Protein AF-A0A928GND7-F1 (afdb_monomer_lite)

Radius of gyration: 13.53 Å; chains: 1; bounding box: 44×19×33 Å

Sequence (95 aa):
MIVTSFFVEDDVAVKFVSWMRNYRQELSEYAPRLYKVHSQQQPGTQTFSLQVEVRDEAVADTWNTVVLPKISDELNARFGGKVLLFVSELKEVRL

Secondary structure (DSSP, 8-state):
-EEEEEEEEHHHHHHHHHHHHHHHHHTGGG--EEEEE-TTPPTTEEEEEEEE---SHHHHHHIIIIIHHHHHHHHHHHHGGGEEEEEEE------

pLDDT: mean 90.64, std 9.78, range [44.62, 97.81]

Foldseek 3Di:
DKKKKKKAFPVCVVVVVVVVVVVVVVVVVQVWDKDWDPPPDDPRITMIMIDGDDPDVVVVCCCVPPVVVVVVVVCCVPPNPRMDIDMDDDDDDDD

Structure (mmCIF, N/CA/C/O backbone):
data_AF-A0A928GND7-F1
#
_entry.id   AF-A0A928GND7-F1
#
loop_
_atom_site.group_PDB
_atom_site.id
_atom_site.type_symbol
_atom_site.label_atom_id
_atom_site.label_alt_id
_atom_site.label_comp_id
_atom_site.label_asym_id
_atom_site.label_entity_id
_atom_site.label_seq_id
_atom_site.pdbx_PDB_ins_code
_atom_site.Cartn_x
_atom_site.Cartn_y
_atom_site.Cartn_z
_atom_site.occupancy
_atom_site.B_iso_or_equiv
_atom_site.auth_seq_id
_atom_site.auth_comp_id
_atom_site.auth_asym_id
_atom_site.auth_atom_id
_atom_site.pdbx_PDB_model_num
ATOM 1 N N . MET A 1 1 ? 16.909 -2.025 -1.054 1.00 90.06 1 MET A N 1
ATOM 2 C CA . MET A 1 1 ? 15.550 -2.542 -0.751 1.00 90.06 1 MET A CA 1
ATOM 3 C C . MET A 1 1 ? 14.636 -1.358 -0.502 1.00 90.06 1 MET A C 1
ATOM 5 O O . MET A 1 1 ? 15.069 -0.423 0.160 1.00 90.06 1 MET A O 1
ATOM 9 N N . ILE A 1 2 ? 13.403 -1.391 -1.001 1.00 92.81 2 ILE A N 1
ATOM 10 C CA . ILE A 1 2 ? 12.373 -0.406 -0.652 1.00 92.81 2 ILE A CA 1
ATOM 11 C C . ILE A 1 2 ? 11.436 -1.030 0.377 1.00 92.81 2 ILE A C 1
ATOM 13 O O . ILE A 1 2 ? 11.032 -2.186 0.242 1.00 92.81 2 ILE A O 1
ATOM 17 N N . VAL A 1 3 ? 11.113 -0.265 1.417 1.00 94.31 3 VAL A N 1
ATOM 18 C CA . VAL A 1 3 ? 10.144 -0.636 2.446 1.00 94.31 3 VAL A CA 1
ATOM 19 C C . VAL A 1 3 ? 9.011 0.376 2.419 1.00 94.31 3 VAL A C 1
ATOM 21 O O . VAL A 1 3 ? 9.225 1.565 2.645 1.00 94.31 3 VAL A O 1
ATOM 24 N N . THR A 1 4 ? 7.799 -0.101 2.163 1.00 95.12 4 THR A N 1
ATOM 25 C CA . THR A 1 4 ? 6.576 0.692 2.275 1.00 95.12 4 THR A CA 1
ATOM 26 C C . THR A 1 4 ? 5.842 0.276 3.539 1.00 95.12 4 THR A C 1
ATOM 28 O O . THR A 1 4 ? 5.405 -0.866 3.655 1.00 95.12 4 THR A O 1
ATOM 31 N N . SER A 1 5 ? 5.731 1.186 4.497 1.00 95.25 5 SER A N 1
ATOM 32 C CA . SER A 1 5 ? 5.066 0.978 5.781 1.00 95.25 5 SER A CA 1
ATOM 33 C C . SER A 1 5 ? 3.643 1.516 5.742 1.00 95.25 5 SER A C 1
ATOM 35 O O . SER A 1 5 ? 3.396 2.590 5.197 1.00 95.25 5 SER A O 1
ATOM 37 N N . PHE A 1 6 ? 2.723 0.787 6.366 1.00 95.81 6 PHE A N 1
ATOM 38 C CA . PHE A 1 6 ? 1.315 1.144 6.473 1.00 95.81 6 PHE A CA 1
ATOM 39 C C . PHE A 1 6 ? 0.919 1.189 7.942 1.00 95.81 6 PHE A C 1
ATOM 41 O O . PHE A 1 6 ? 1.072 0.183 8.635 1.00 95.81 6 PHE A O 1
ATOM 48 N N . PHE A 1 7 ? 0.384 2.317 8.396 1.00 95.25 7 PHE A N 1
ATOM 49 C CA . PHE A 1 7 ? -0.305 2.423 9.682 1.00 95.25 7 PHE A CA 1
ATOM 50 C C . PHE A 1 7 ? -1.799 2.356 9.418 1.00 95.25 7 PHE A C 1
ATOM 52 O O . PHE A 1 7 ? -2.328 3.167 8.664 1.00 95.25 7 PHE A O 1
ATOM 59 N N . VAL A 1 8 ? -2.458 1.361 9.995 1.00 96.75 8 VAL A N 1
ATOM 60 C CA . VAL A 1 8 ? -3.823 0.977 9.641 1.00 96.75 8 VAL A CA 1
ATOM 61 C C . VAL A 1 8 ? -4.683 0.992 10.893 1.00 96.75 8 VAL A C 1
ATOM 63 O O . VAL A 1 8 ? -4.355 0.292 11.846 1.00 96.75 8 VAL A O 1
ATOM 66 N N . GLU A 1 9 ? -5.780 1.746 10.901 1.00 96.69 9 GLU A N 1
ATOM 67 C CA . GLU A 1 9 ? -6.744 1.701 12.010 1.00 96.69 9 GLU A CA 1
ATOM 68 C C . GLU A 1 9 ? -7.338 0.289 12.185 1.00 96.69 9 GLU A C 1
ATOM 70 O O . GLU A 1 9 ? -7.573 -0.445 11.216 1.00 96.69 9 GLU A O 1
ATOM 75 N N . ASP A 1 10 ? 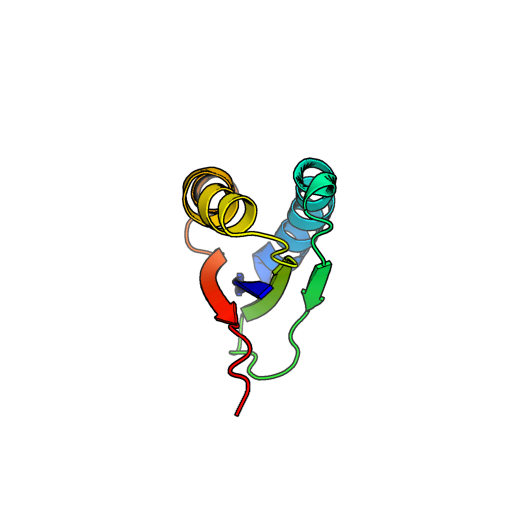-7.579 -0.113 13.435 1.00 95.50 10 ASP A N 1
ATOM 76 C CA . ASP A 1 10 ? 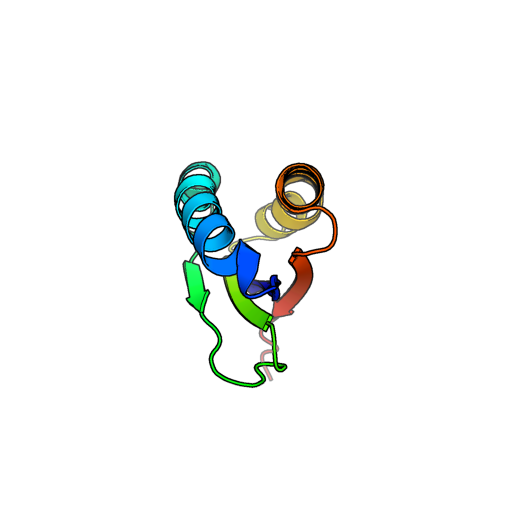-7.991 -1.483 13.771 1.00 95.50 10 ASP A CA 1
ATOM 77 C C . ASP A 1 10 ? -9.299 -1.923 13.094 1.00 95.50 10 ASP A C 1
ATOM 79 O O . ASP A 1 10 ? -9.443 -3.090 12.713 1.00 95.50 10 ASP A O 1
ATOM 83 N N . ASP A 1 11 ? -10.240 -1.000 12.893 1.00 97.25 11 ASP A N 1
ATOM 84 C CA . ASP A 1 11 ? -11.551 -1.284 12.305 1.00 97.25 11 ASP A CA 1
ATOM 85 C C . ASP A 1 11 ? -11.485 -1.616 10.800 1.00 97.25 11 ASP A C 1
ATOM 87 O O . ASP A 1 11 ? -12.362 -2.306 10.268 1.00 97.25 11 ASP A O 1
ATOM 91 N N . VAL A 1 12 ? -10.423 -1.183 10.111 1.00 97.81 12 VAL A N 1
ATOM 92 C CA . VAL A 1 12 ? -10.173 -1.471 8.691 1.00 97.81 12 VAL A CA 1
ATOM 93 C C . VAL A 1 12 ? -9.043 -2.475 8.462 1.00 97.81 12 VAL A C 1
ATOM 95 O O . VAL A 1 12 ? -8.901 -2.964 7.339 1.00 97.81 12 VAL A O 1
ATOM 98 N N . ALA A 1 13 ? -8.291 -2.866 9.496 1.00 96.12 13 ALA A N 1
ATOM 99 C CA . ALA A 1 13 ? -7.119 -3.738 9.379 1.00 96.12 13 ALA A CA 1
ATOM 100 C C . ALA A 1 13 ? -7.391 -5.064 8.651 1.00 96.12 13 ALA A C 1
ATOM 102 O O . ALA A 1 13 ? -6.618 -5.474 7.783 1.00 96.12 13 ALA A O 1
ATOM 103 N N . VAL A 1 14 ? -8.519 -5.723 8.935 1.00 96.75 14 VAL A N 1
ATOM 104 C CA . VAL A 1 14 ? -8.892 -6.981 8.261 1.00 96.75 14 VAL A CA 1
ATOM 105 C C . VAL A 1 14 ? -9.140 -6.759 6.763 1.00 96.75 14 VAL A C 1
ATOM 107 O O . VAL A 1 14 ? -8.659 -7.533 5.931 1.00 96.75 14 VAL A O 1
ATOM 110 N N . LYS A 1 15 ? -9.846 -5.678 6.406 1.00 97.75 15 LYS A N 1
ATOM 111 C CA . LYS A 1 15 ? -10.127 -5.317 5.007 1.00 97.75 15 LYS A CA 1
ATOM 112 C C . LYS A 1 15 ? -8.844 -4.940 4.268 1.00 97.75 15 LYS A C 1
ATOM 114 O O . LYS A 1 15 ? -8.640 -5.395 3.144 1.00 97.75 15 LYS A O 1
ATOM 119 N N . PHE A 1 16 ? -7.966 -4.177 4.918 1.00 97.75 16 PHE A N 1
ATOM 120 C CA . PHE A 1 16 ? -6.652 -3.818 4.395 1.00 97.75 16 PHE A CA 1
ATOM 121 C C . PHE A 1 16 ? -5.814 -5.061 4.078 1.00 97.75 16 PHE A C 1
ATOM 123 O O . PHE A 1 16 ? -5.335 -5.194 2.955 1.00 97.75 16 PHE A O 1
ATOM 130 N N . VAL A 1 17 ? -5.682 -6.009 5.016 1.00 96.94 17 VAL A N 1
ATOM 131 C CA . VAL A 1 17 ? -4.885 -7.230 4.797 1.00 96.94 17 VAL A CA 1
ATOM 132 C C . VAL A 1 17 ? -5.436 -8.049 3.631 1.00 96.94 17 VAL A C 1
ATOM 134 O O . VAL A 1 17 ? -4.658 -8.564 2.827 1.00 96.94 17 VAL A O 1
ATOM 137 N N . SER A 1 18 ? -6.762 -8.165 3.516 1.00 96.31 18 SER A N 1
ATOM 138 C CA . SER A 1 18 ? -7.391 -8.867 2.394 1.00 96.31 18 SER A CA 1
ATOM 139 C C . SER A 1 18 ? -7.084 -8.191 1.058 1.00 96.31 18 SER A C 1
ATOM 141 O O . SER A 1 18 ? -6.702 -8.869 0.107 1.00 96.31 18 SER A O 1
ATOM 143 N N . TRP A 1 19 ? -7.228 -6.867 0.983 1.00 96.56 19 TRP A N 1
ATOM 144 C CA . TRP A 1 19 ? -6.931 -6.112 -0.231 1.00 96.56 19 TRP A CA 1
ATOM 145 C C . TRP A 1 19 ? -5.447 -6.199 -0.594 1.00 96.56 19 TRP A C 1
ATOM 147 O O . TRP A 1 19 ? -5.124 -6.601 -1.707 1.00 96.56 19 TRP A O 1
ATOM 157 N N . MET A 1 20 ? -4.543 -5.934 0.351 1.00 96.44 20 MET A N 1
ATOM 158 C CA . MET A 1 20 ? -3.101 -5.925 0.104 1.00 96.44 20 MET A CA 1
ATOM 159 C C . MET A 1 20 ? -2.574 -7.295 -0.336 1.00 96.44 20 MET A C 1
ATOM 161 O O . MET A 1 20 ? -1.666 -7.375 -1.157 1.00 96.44 20 MET A O 1
ATOM 165 N N . ARG A 1 21 ? -3.146 -8.397 0.169 1.00 94.31 21 ARG A N 1
ATOM 166 C CA . ARG A 1 21 ? -2.794 -9.752 -0.290 1.00 94.31 21 ARG A CA 1
ATOM 167 C C . ARG A 1 21 ? -3.128 -9.978 -1.762 1.00 94.31 21 ARG A C 1
ATOM 169 O O . ARG A 1 21 ? -2.332 -10.625 -2.438 1.00 94.31 21 ARG A O 1
ATOM 176 N N . ASN A 1 22 ? -4.261 -9.458 -2.228 1.00 93.31 22 ASN A N 1
ATOM 177 C CA . ASN A 1 22 ? -4.659 -9.536 -3.632 1.00 93.31 22 ASN A CA 1
ATOM 178 C C . ASN A 1 22 ? -3.821 -8.573 -4.477 1.00 93.31 22 ASN A C 1
ATOM 180 O O . ASN A 1 22 ? -3.244 -8.985 -5.475 1.00 93.31 22 ASN A O 1
ATOM 184 N N . TYR A 1 23 ? -3.655 -7.335 -4.012 1.00 92.56 23 TYR A N 1
ATOM 185 C CA . TYR A 1 23 ? -2.876 -6.309 -4.701 1.00 92.56 23 TYR A CA 1
ATOM 186 C C . TYR A 1 23 ? -1.416 -6.720 -4.918 1.00 92.56 23 TYR A C 1
ATOM 188 O O . TYR A 1 23 ? -0.855 -6.558 -5.995 1.00 92.56 23 TYR A O 1
ATOM 196 N N . ARG A 1 24 ? -0.806 -7.366 -3.917 1.00 91.69 24 ARG A N 1
ATOM 197 C CA . ARG A 1 24 ? 0.525 -7.982 -4.019 1.00 91.69 24 ARG A CA 1
ATOM 198 C C . ARG A 1 24 ? 0.664 -8.919 -5.227 1.00 91.69 24 ARG A C 1
ATOM 200 O O . ARG A 1 24 ? 1.772 -9.063 -5.733 1.00 91.69 24 ARG A O 1
ATOM 207 N N . GLN A 1 25 ? -0.402 -9.608 -5.638 1.00 91.00 25 GLN A N 1
ATOM 208 C CA . GLN A 1 25 ? -0.351 -10.526 -6.780 1.00 91.00 25 GLN A CA 1
ATOM 209 C C . GLN A 1 25 ? -0.220 -9.762 -8.102 1.00 91.00 25 GLN A C 1
ATOM 211 O O . GLN A 1 25 ? 0.511 -10.211 -8.983 1.00 91.00 25 GLN A O 1
ATOM 216 N N . GLU A 1 26 ? -0.847 -8.585 -8.208 1.00 92.12 26 GLU A N 1
ATOM 217 C CA . GLU A 1 26 ? -0.678 -7.671 -9.349 1.00 92.12 26 GLU A CA 1
ATOM 218 C C . GLU A 1 26 ? 0.767 -7.168 -9.456 1.00 92.12 26 GLU A C 1
ATOM 220 O O . GLU A 1 26 ? 1.264 -6.932 -10.547 1.00 92.12 26 GLU A O 1
ATOM 225 N N . LEU A 1 27 ? 1.465 -7.078 -8.322 1.00 92.62 27 LEU A N 1
ATOM 226 C CA . LEU A 1 27 ? 2.857 -6.636 -8.217 1.00 92.62 27 LEU A CA 1
ATOM 227 C C . LEU A 1 27 ? 3.870 -7.794 -8.250 1.00 92.62 27 LEU A C 1
ATOM 229 O O . LEU A 1 27 ? 5.008 -7.635 -7.807 1.00 92.62 27 LEU A O 1
ATOM 233 N N . SER A 1 28 ? 3.469 -8.982 -8.707 1.00 91.19 28 SER A N 1
ATOM 234 C CA . SER A 1 28 ? 4.275 -10.209 -8.602 1.00 91.19 28 SER A CA 1
ATOM 235 C C . SER A 1 28 ? 5.655 -10.124 -9.265 1.00 91.19 28 SER A C 1
ATOM 237 O O . SER A 1 28 ? 6.588 -10.762 -8.774 1.00 91.19 28 SER A O 1
ATOM 239 N N . GLU A 1 29 ? 5.818 -9.299 -10.301 1.00 90.06 29 GLU A N 1
ATOM 240 C CA . GLU A 1 29 ? 7.102 -9.042 -10.971 1.00 90.06 29 GLU A CA 1
ATOM 241 C C . GLU A 1 29 ? 8.170 -8.439 -10.040 1.00 90.06 29 GLU A C 1
ATOM 243 O O . GLU A 1 29 ? 9.362 -8.697 -10.206 1.00 90.06 29 GLU A O 1
ATOM 248 N N . TYR A 1 30 ? 7.741 -7.726 -8.993 1.00 90.00 30 TYR A N 1
ATOM 249 C CA . TYR A 1 30 ? 8.606 -7.134 -7.968 1.00 90.00 30 TYR A CA 1
ATOM 250 C C . TYR A 1 30 ? 8.842 -8.062 -6.765 1.00 90.00 30 TYR A C 1
ATOM 252 O O . TYR A 1 30 ? 9.524 -7.686 -5.812 1.00 90.00 30 TYR A O 1
ATOM 260 N N . ALA A 1 31 ? 8.251 -9.265 -6.776 1.00 90.06 31 ALA A N 1
ATOM 261 C CA . ALA A 1 31 ? 8.294 -10.246 -5.689 1.00 90.06 31 ALA A CA 1
ATOM 262 C C . ALA A 1 31 ? 8.063 -9.651 -4.273 1.00 90.06 31 ALA A C 1
ATOM 264 O O . ALA A 1 31 ? 8.829 -9.950 -3.346 1.00 90.06 31 ALA A O 1
ATOM 265 N N . PRO A 1 32 ? 7.018 -8.822 -4.064 1.00 93.44 32 PRO A N 1
ATOM 266 C CA . PRO A 1 32 ? 6.866 -8.065 -2.834 1.00 93.44 32 PRO A CA 1
ATOM 267 C C . PRO A 1 32 ? 6.494 -8.967 -1.654 1.00 93.44 32 PRO A C 1
ATOM 269 O O . PRO A 1 32 ? 5.687 -9.901 -1.763 1.00 93.44 32 PRO A O 1
ATOM 272 N N . ARG A 1 33 ? 7.051 -8.656 -0.483 1.00 94.75 33 ARG A N 1
ATOM 273 C CA . ARG A 1 33 ? 6.833 -9.411 0.756 1.00 94.75 33 ARG A CA 1
ATOM 274 C C . ARG A 1 33 ? 6.067 -8.567 1.764 1.00 94.75 33 ARG A C 1
ATOM 276 O O . ARG A 1 33 ? 6.534 -7.509 2.169 1.00 94.75 33 ARG A O 1
ATOM 283 N N . LEU A 1 34 ? 4.888 -9.046 2.161 1.00 95.38 34 LEU A N 1
ATOM 284 C CA . LEU A 1 34 ? 4.034 -8.391 3.152 1.00 95.38 34 LEU A CA 1
ATOM 285 C C . LEU A 1 34 ? 4.310 -8.959 4.548 1.00 95.38 34 LEU A C 1
ATOM 287 O O . LEU A 1 34 ? 4.159 -10.162 4.766 1.00 95.38 34 LEU A O 1
ATOM 291 N N . TYR A 1 35 ? 4.623 -8.083 5.496 1.00 94.44 35 TYR A N 1
ATOM 292 C CA . TYR A 1 35 ? 4.866 -8.413 6.896 1.00 94.44 35 TYR A CA 1
ATOM 293 C C . TYR A 1 35 ? 3.941 -7.613 7.811 1.00 94.44 35 TYR A C 1
ATOM 295 O O . TYR A 1 35 ? 3.665 -6.441 7.559 1.00 94.44 35 TYR A O 1
ATOM 303 N N . LYS A 1 36 ? 3.501 -8.229 8.912 1.00 93.69 36 LYS A N 1
ATOM 304 C CA . LYS A 1 36 ? 2.923 -7.504 10.048 1.00 93.69 36 LYS A CA 1
ATOM 305 C C . LYS A 1 36 ? 4.054 -7.107 10.992 1.00 93.69 36 LYS A C 1
ATOM 307 O O . LYS A 1 36 ? 4.869 -7.949 11.363 1.00 93.69 36 LYS A O 1
ATOM 312 N N . VAL A 1 37 ? 4.104 -5.835 11.365 1.00 89.69 37 VAL A N 1
ATOM 313 C CA . VAL A 1 37 ? 5.114 -5.295 12.275 1.00 89.69 37 VAL A CA 1
ATOM 314 C C . VAL A 1 37 ? 4.506 -5.254 13.674 1.00 89.69 37 VAL A C 1
ATOM 316 O O . VAL A 1 37 ? 3.523 -4.562 13.920 1.00 89.69 37 VAL A O 1
ATOM 319 N N . HIS A 1 38 ? 5.063 -6.061 14.577 1.00 84.00 38 HIS A N 1
ATOM 320 C CA . HIS A 1 38 ? 4.583 -6.183 15.958 1.00 84.00 38 HIS A CA 1
ATOM 321 C C . HIS A 1 38 ? 5.284 -5.222 16.925 1.00 84.00 38 HIS A C 1
ATOM 323 O O . HIS A 1 38 ? 4.770 -4.941 18.004 1.00 84.00 38 HIS A O 1
ATOM 329 N N . SER A 1 39 ? 6.457 -4.712 16.553 1.00 74.31 39 SER A N 1
ATOM 330 C CA . SER A 1 39 ? 7.129 -3.645 17.285 1.00 74.31 39 SER A CA 1
ATOM 331 C C . SER A 1 39 ? 6.450 -2.300 16.999 1.00 74.31 39 SER A C 1
ATOM 333 O O . SER A 1 39 ? 5.984 -2.060 15.891 1.00 74.31 39 SER A O 1
ATOM 335 N N . GLN A 1 40 ? 6.413 -1.407 17.994 1.00 63.75 40 GLN A N 1
ATOM 336 C CA . GLN A 1 40 ? 5.933 -0.021 17.838 1.00 63.75 40 GLN A CA 1
ATOM 337 C C . GLN A 1 40 ? 4.454 0.130 17.416 1.00 63.75 40 GLN A C 1
ATOM 339 O O . GLN A 1 40 ? 4.103 1.076 16.713 1.00 63.75 40 GLN A O 1
ATOM 344 N N . GLN A 1 41 ? 3.566 -0.771 17.855 1.00 71.88 41 GLN A N 1
ATOM 345 C CA . GLN A 1 41 ? 2.126 -0.580 17.648 1.00 71.88 41 GLN A CA 1
ATOM 346 C C . GLN A 1 41 ? 1.618 0.597 18.487 1.00 71.88 41 GLN A C 1
ATOM 348 O O . GLN A 1 41 ? 1.764 0.598 19.711 1.00 71.88 41 GLN A O 1
ATOM 353 N N . GLN A 1 42 ? 1.001 1.585 17.838 1.00 79.31 42 GLN A N 1
ATOM 354 C CA . GLN A 1 42 ? 0.228 2.596 18.553 1.00 79.31 42 GLN A CA 1
ATOM 355 C C . GLN A 1 42 ? -1.162 2.029 18.876 1.00 79.31 42 GLN A C 1
ATOM 357 O O . GLN A 1 42 ? -1.735 1.335 18.028 1.00 79.31 42 GLN A O 1
ATOM 362 N N . PRO A 1 43 ? -1.729 2.309 20.065 1.00 86.38 43 PRO A N 1
ATOM 363 C CA . PRO A 1 43 ? -3.089 1.892 20.397 1.00 86.38 43 PRO A CA 1
ATOM 364 C C . PRO A 1 43 ? -4.091 2.304 19.311 1.00 86.38 43 PRO A C 1
ATOM 366 O O . PRO A 1 43 ? -4.069 3.444 18.854 1.00 86.38 43 PRO A O 1
ATOM 369 N N . GLY A 1 44 ? -4.961 1.378 18.901 1.00 90.56 44 GLY A N 1
ATOM 370 C CA . GLY A 1 44 ? -5.952 1.608 17.844 1.00 90.56 44 GLY A CA 1
ATOM 371 C C . GLY A 1 44 ? -5.423 1.439 16.415 1.00 90.56 44 GLY A C 1
ATOM 372 O O . GLY A 1 44 ? -6.176 1.657 15.465 1.00 90.56 44 GLY A O 1
ATOM 373 N N . THR A 1 45 ? -4.151 1.056 16.243 1.00 92.69 45 THR A N 1
ATOM 374 C CA . THR A 1 45 ? -3.544 0.854 14.923 1.00 92.69 45 THR A CA 1
ATOM 375 C C . THR A 1 45 ? -2.720 -0.429 14.827 1.00 92.69 45 THR A C 1
ATOM 377 O O . THR A 1 45 ? -2.132 -0.932 15.789 1.00 92.69 45 THR A O 1
ATOM 380 N N . GLN A 1 46 ? -2.614 -0.938 13.606 1.00 95.06 46 GLN A N 1
ATOM 381 C CA . GLN A 1 46 ? -1.733 -2.025 13.219 1.00 95.06 46 GLN A CA 1
ATOM 382 C C . GLN A 1 46 ? -0.767 -1.557 12.143 1.00 95.06 46 GLN A C 1
ATOM 384 O O . GLN A 1 46 ? -1.151 -0.879 11.192 1.00 95.06 46 GLN A O 1
ATOM 389 N N . THR A 1 47 ? 0.486 -1.981 12.278 1.00 95.31 47 THR A N 1
ATOM 390 C CA . THR A 1 47 ? 1.539 -1.627 11.334 1.00 95.31 47 THR A CA 1
ATOM 391 C C . THR A 1 47 ? 1.842 -2.807 10.424 1.00 95.31 47 THR A C 1
ATOM 393 O O . THR A 1 47 ? 2.044 -3.939 10.876 1.00 95.31 47 THR A O 1
ATOM 396 N N . PHE A 1 48 ? 1.902 -2.546 9.125 1.00 95.75 48 PHE A N 1
ATOM 397 C CA . PHE A 1 48 ? 2.302 -3.515 8.110 1.00 95.75 48 PHE A CA 1
ATOM 398 C C . PHE A 1 48 ? 3.447 -2.949 7.279 1.00 95.75 48 PHE A C 1
ATOM 400 O O . PHE A 1 48 ? 3.620 -1.738 7.198 1.00 95.75 48 PHE A O 1
ATOM 407 N N . SER A 1 49 ? 4.227 -3.819 6.644 1.00 94.81 49 SER A N 1
ATOM 408 C CA . SER A 1 49 ? 5.232 -3.404 5.667 1.00 94.81 49 SER A CA 1
ATOM 409 C C . SER A 1 49 ? 5.177 -4.266 4.416 1.00 94.81 49 SER A C 1
ATOM 411 O O . SER A 1 49 ? 5.021 -5.483 4.501 1.00 94.81 49 SER A O 1
ATOM 413 N N . LEU A 1 50 ? 5.307 -3.626 3.259 1.00 95.50 50 LEU A N 1
ATOM 414 C CA . LEU A 1 50 ? 5.518 -4.256 1.965 1.00 95.50 50 LEU A CA 1
ATOM 415 C C . LEU A 1 50 ? 6.966 -3.984 1.557 1.00 95.50 50 LEU A C 1
ATOM 417 O O . LEU A 1 50 ? 7.369 -2.832 1.418 1.00 95.50 50 LEU A O 1
ATOM 421 N N . GLN A 1 51 ? 7.758 -5.043 1.426 1.00 94.94 51 GLN A N 1
ATOM 422 C CA . GLN A 1 51 ? 9.177 -4.952 1.097 1.00 94.94 51 GLN A CA 1
ATOM 423 C C . GLN A 1 51 ? 9.431 -5.420 -0.327 1.00 94.94 51 GLN A C 1
ATOM 425 O O . GLN A 1 51 ? 8.922 -6.468 -0.733 1.00 94.94 51 GLN A O 1
ATOM 430 N N . VAL A 1 52 ? 10.255 -4.660 -1.043 1.00 93.50 52 VAL A N 1
ATOM 431 C CA . VAL A 1 52 ? 10.650 -4.932 -2.424 1.00 93.50 52 VAL A CA 1
ATOM 432 C C . VAL A 1 52 ? 12.161 -4.913 -2.549 1.00 93.50 52 VAL A C 1
ATOM 434 O O . VAL A 1 52 ? 12.845 -3.972 -2.130 1.00 93.50 52 VAL A O 1
ATOM 437 N N . GLU A 1 53 ? 12.689 -5.975 -3.141 1.00 91.31 53 GLU A N 1
ATOM 438 C CA . GLU A 1 53 ? 14.095 -6.047 -3.500 1.00 91.31 53 GLU A CA 1
ATOM 439 C C . GLU A 1 53 ? 14.351 -5.173 -4.731 1.00 91.31 53 GLU A C 1
ATOM 441 O O . GLU A 1 53 ? 13.707 -5.320 -5.766 1.00 91.31 53 GLU A O 1
ATOM 446 N N . VAL A 1 54 ? 15.301 -4.248 -4.606 1.00 87.56 54 VAL A N 1
ATOM 447 C CA . VAL A 1 54 ? 15.686 -3.349 -5.696 1.00 87.56 54 VAL A CA 1
ATOM 448 C C . VAL A 1 54 ? 16.891 -3.967 -6.379 1.00 87.56 54 VAL A C 1
ATOM 450 O O . VAL A 1 54 ? 17.963 -4.021 -5.778 1.00 87.56 54 VAL A O 1
ATOM 453 N N . ARG A 1 55 ? 16.696 -4.468 -7.601 1.00 86.38 55 ARG A N 1
ATOM 454 C CA . ARG A 1 55 ? 17.758 -5.101 -8.400 1.00 86.38 55 ARG A CA 1
ATOM 455 C C . ARG A 1 55 ? 18.552 -4.091 -9.222 1.00 86.38 55 ARG A C 1
ATOM 457 O O . ARG A 1 55 ? 19.726 -4.318 -9.489 1.00 86.38 55 ARG A O 1
ATOM 464 N N . ASP A 1 56 ? 17.912 -2.986 -9.585 1.00 86.75 56 ASP A N 1
ATOM 465 C CA . ASP A 1 56 ? 18.483 -1.888 -10.354 1.00 86.75 56 ASP A CA 1
ATOM 466 C C . ASP A 1 56 ? 17.735 -0.576 -10.055 1.00 86.75 56 ASP A C 1
ATOM 468 O O . ASP A 1 56 ? 16.719 -0.554 -9.353 1.00 86.75 56 ASP A O 1
ATOM 472 N N . GLU A 1 57 ? 18.260 0.532 -10.578 1.00 88.12 57 GLU A N 1
ATOM 473 C CA . GLU A 1 57 ? 17.668 1.861 -10.401 1.00 88.12 57 GLU A CA 1
ATOM 474 C C . GLU A 1 57 ? 16.303 2.004 -11.088 1.00 88.12 57 GLU A C 1
ATOM 476 O O . GLU A 1 57 ? 15.458 2.744 -10.591 1.00 88.12 57 GLU A O 1
ATOM 481 N N . ALA A 1 58 ? 16.042 1.264 -12.170 1.00 90.06 58 ALA A N 1
ATOM 482 C CA . ALA A 1 58 ? 14.776 1.338 -12.896 1.00 90.06 58 ALA A CA 1
ATOM 483 C C . ALA A 1 58 ? 13.612 0.768 -12.072 1.00 90.06 58 ALA A C 1
ATOM 485 O O . ALA A 1 58 ? 12.511 1.323 -12.088 1.00 90.06 58 ALA A O 1
ATOM 486 N N . VAL A 1 59 ? 13.852 -0.298 -11.301 1.00 90.06 59 VAL A N 1
ATOM 487 C CA . VAL A 1 59 ? 12.877 -0.834 -10.341 1.00 90.06 59 VAL A CA 1
ATOM 488 C C . VAL A 1 59 ? 12.570 0.192 -9.255 1.00 90.06 59 VAL A C 1
ATOM 490 O O . VAL A 1 59 ? 11.402 0.375 -8.914 1.00 90.06 59 VAL A O 1
ATOM 493 N N . ALA A 1 60 ? 13.585 0.876 -8.719 1.00 89.31 60 ALA A N 1
ATOM 494 C CA . ALA A 1 60 ? 13.365 1.905 -7.704 1.00 89.31 60 ALA A CA 1
ATOM 495 C C . ALA A 1 60 ? 12.580 3.100 -8.259 1.00 89.31 60 ALA A C 1
ATOM 497 O O . ALA A 1 60 ? 11.616 3.542 -7.634 1.00 89.31 60 ALA A O 1
ATOM 498 N N . ASP A 1 61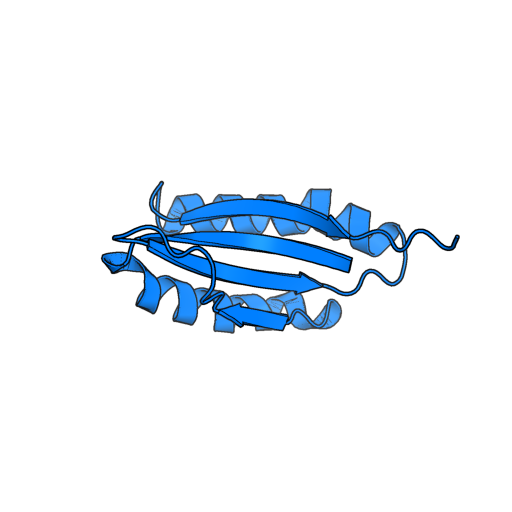 ? 12.953 3.579 -9.445 1.00 91.75 61 ASP A N 1
ATOM 499 C CA . ASP A 1 61 ? 12.277 4.684 -10.119 1.00 91.75 61 ASP A CA 1
ATOM 500 C C . ASP A 1 61 ? 10.815 4.342 -10.431 1.00 91.75 61 ASP A C 1
ATOM 502 O O . ASP A 1 61 ? 9.910 5.075 -10.034 1.00 91.75 61 ASP A O 1
ATOM 506 N N . THR A 1 62 ? 10.558 3.172 -11.023 1.00 93.44 62 THR A N 1
ATOM 507 C CA . THR A 1 62 ? 9.194 2.700 -11.321 1.00 93.44 62 THR A CA 1
ATOM 508 C C . THR A 1 62 ? 8.364 2.551 -10.047 1.00 93.44 62 THR A C 1
ATOM 510 O O . THR A 1 62 ? 7.193 2.937 -10.004 1.00 93.44 62 THR A O 1
ATOM 513 N N . TRP A 1 63 ? 8.961 2.014 -8.980 1.00 93.25 63 TRP A N 1
ATOM 514 C CA . TRP A 1 63 ? 8.265 1.858 -7.709 1.00 93.25 63 TRP A CA 1
ATOM 515 C C . TRP A 1 63 ? 7.845 3.214 -7.130 1.00 93.25 63 TRP A C 1
ATOM 517 O O . TRP A 1 63 ? 6.698 3.376 -6.717 1.00 93.25 63 TRP A O 1
ATOM 527 N N . ASN A 1 64 ? 8.743 4.201 -7.154 1.00 91.75 64 ASN A N 1
ATOM 528 C CA . ASN A 1 64 ? 8.514 5.539 -6.609 1.00 91.75 64 ASN A CA 1
ATOM 529 C C . ASN A 1 64 ? 7.585 6.410 -7.467 1.00 91.75 64 ASN A C 1
ATOM 531 O O . ASN A 1 64 ? 6.802 7.181 -6.914 1.00 91.75 64 ASN A O 1
A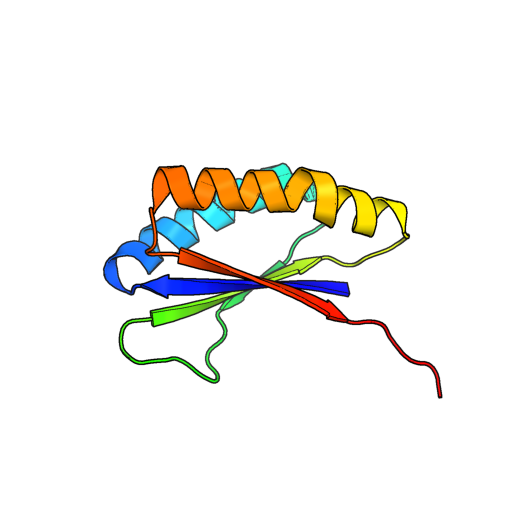TOM 535 N N . THR A 1 65 ? 7.642 6.292 -8.794 1.00 95.12 65 THR A N 1
ATOM 536 C CA . THR A 1 65 ? 6.924 7.190 -9.717 1.00 95.12 65 THR A CA 1
ATOM 537 C C . THR A 1 65 ? 5.613 6.618 -10.248 1.00 95.12 65 THR A C 1
ATOM 539 O O . THR A 1 65 ? 4.737 7.386 -10.642 1.00 95.12 65 THR A O 1
ATOM 542 N N . VAL A 1 66 ? 5.443 5.291 -10.236 1.00 94.94 66 VAL A N 1
ATOM 543 C CA . VAL A 1 66 ? 4.258 4.619 -10.794 1.00 94.94 66 VAL A CA 1
ATOM 544 C C . VAL A 1 66 ? 3.515 3.823 -9.728 1.00 94.94 66 VAL A C 1
ATOM 546 O O . VAL A 1 66 ? 2.329 4.056 -9.489 1.00 94.94 66 VAL A O 1
ATOM 549 N N . VAL A 1 67 ? 4.199 2.885 -9.067 1.00 94.38 67 VAL A N 1
ATOM 550 C CA . VAL A 1 67 ? 3.536 1.925 -8.168 1.00 94.38 67 VAL A CA 1
ATOM 551 C C . VAL A 1 67 ? 3.043 2.602 -6.891 1.00 94.38 67 VAL A C 1
ATOM 553 O O . VAL A 1 67 ? 1.886 2.430 -6.509 1.00 94.38 67 VAL A O 1
ATOM 556 N N . LEU A 1 68 ? 3.892 3.391 -6.231 1.00 93.44 68 LEU A N 1
ATOM 557 C CA . LEU A 1 68 ? 3.557 4.053 -4.971 1.00 93.44 68 LEU A CA 1
ATOM 558 C C . LEU A 1 68 ? 2.406 5.059 -5.092 1.00 93.44 68 LEU A C 1
ATOM 560 O O . LEU A 1 68 ? 1.500 4.982 -4.258 1.00 93.44 68 LEU A O 1
ATOM 564 N N . PRO A 1 69 ? 2.366 5.945 -6.108 1.00 95.81 69 PRO A N 1
ATOM 565 C CA . PRO A 1 69 ? 1.207 6.803 -6.338 1.00 95.81 69 PRO A CA 1
ATOM 566 C C . PRO A 1 69 ? -0.083 6.001 -6.521 1.00 95.81 69 PRO A C 1
ATOM 568 O O . PRO A 1 69 ? -1.073 6.284 -5.850 1.00 95.81 69 PRO A O 1
ATOM 571 N N . LYS A 1 70 ? -0.052 4.924 -7.322 1.00 95.94 70 LYS A N 1
ATOM 572 C CA . LYS A 1 70 ? -1.221 4.055 -7.531 1.00 95.94 70 LYS A CA 1
ATOM 573 C C . LYS A 1 70 ? -1.694 3.399 -6.229 1.00 95.94 70 LYS A C 1
ATOM 575 O O . LYS A 1 70 ? -2.889 3.399 -5.942 1.00 95.94 70 LYS A O 1
ATOM 580 N N . ILE A 1 71 ? -0.769 2.880 -5.415 1.00 95.31 71 ILE A N 1
ATOM 581 C CA . ILE A 1 71 ? -1.086 2.337 -4.084 1.00 95.31 71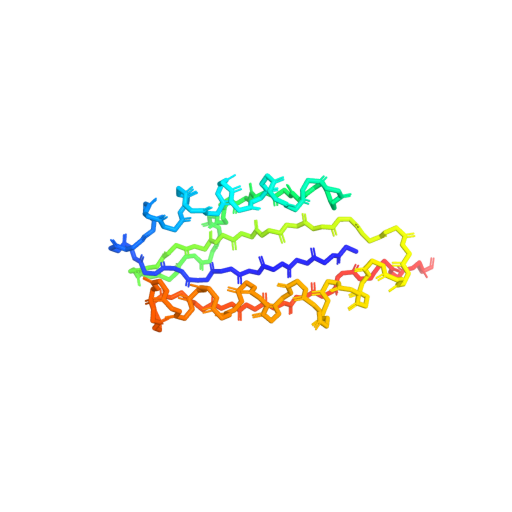 ILE A CA 1
ATOM 582 C C . ILE A 1 71 ? -1.730 3.417 -3.213 1.00 95.31 71 ILE A C 1
ATOM 584 O O . ILE A 1 71 ? -2.738 3.148 -2.563 1.00 95.31 71 ILE A O 1
ATOM 588 N N . SER A 1 72 ? -1.162 4.624 -3.187 1.00 95.50 72 SER A N 1
ATOM 589 C CA . SER A 1 72 ? -1.672 5.717 -2.359 1.00 95.50 72 SER A CA 1
ATOM 590 C C . SER A 1 72 ? -3.077 6.149 -2.778 1.00 95.50 72 SER A C 1
ATOM 592 O O . SER A 1 72 ? -3.927 6.365 -1.914 1.00 95.50 72 SER A O 1
ATOM 594 N N . ASP A 1 73 ? -3.343 6.243 -4.079 1.00 96.50 73 ASP A N 1
ATOM 595 C CA . ASP A 1 73 ? -4.659 6.602 -4.607 1.00 96.50 73 ASP A CA 1
ATOM 596 C C . ASP A 1 73 ? -5.704 5.537 -4.265 1.00 96.50 73 ASP A C 1
ATOM 598 O O . ASP A 1 73 ? -6.800 5.857 -3.800 1.00 96.50 73 ASP A O 1
ATOM 602 N N . GLU A 1 74 ? -5.360 4.255 -4.415 1.00 96.44 74 GLU A N 1
ATOM 603 C CA . GLU A 1 74 ? -6.253 3.156 -4.046 1.00 96.44 74 GLU A CA 1
ATOM 604 C C . GLU A 1 74 ? -6.517 3.088 -2.543 1.00 96.44 74 GLU A C 1
ATOM 606 O O . GLU A 1 74 ? -7.644 2.800 -2.128 1.00 96.44 74 GLU A O 1
ATOM 611 N N . LEU A 1 75 ? -5.506 3.373 -1.720 1.00 96.69 75 LEU A N 1
ATOM 612 C CA . LEU A 1 75 ? -5.667 3.463 -0.274 1.00 96.69 75 LEU A CA 1
ATOM 613 C C . LEU A 1 75 ? -6.640 4.574 0.105 1.00 96.69 75 LEU A C 1
ATOM 615 O O . LEU A 1 75 ? -7.599 4.315 0.834 1.00 96.69 75 LEU A O 1
ATOM 619 N N . ASN A 1 76 ? -6.442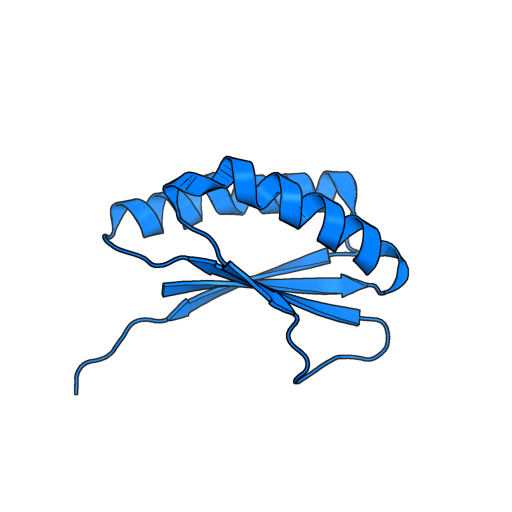 5.771 -0.445 1.00 95.94 76 ASN A N 1
ATOM 620 C CA . ASN A 1 76 ? -7.323 6.909 -0.210 1.00 95.94 76 ASN A CA 1
ATOM 621 C C . ASN A 1 76 ? -8.756 6.612 -0.673 1.00 95.94 76 ASN A C 1
ATOM 623 O O . ASN A 1 76 ? -9.708 6.866 0.063 1.00 95.94 76 ASN A O 1
ATOM 627 N N . ALA A 1 77 ? -8.929 6.010 -1.852 1.00 97.00 77 ALA A N 1
ATOM 628 C CA . ALA A 1 77 ? -10.247 5.675 -2.388 1.00 97.00 77 ALA A CA 1
ATOM 629 C C . ALA A 1 77 ? -10.991 4.615 -1.553 1.00 97.00 77 ALA A C 1
ATOM 631 O O . ALA A 1 77 ? -12.217 4.660 -1.443 1.00 97.00 77 ALA A O 1
ATOM 632 N N . ARG A 1 78 ? -10.274 3.643 -0.974 1.00 97.00 78 ARG A N 1
ATOM 633 C CA . ARG A 1 78 ? -10.875 2.501 -0.256 1.00 97.00 78 ARG A CA 1
ATOM 634 C C . ARG A 1 78 ? -11.018 2.724 1.245 1.00 97.00 78 ARG A C 1
ATOM 636 O O . ARG A 1 78 ? -11.965 2.214 1.843 1.00 97.00 78 ARG A O 1
ATOM 643 N N . PHE A 1 79 ? -10.069 3.424 1.854 1.00 96.88 79 PHE A N 1
ATOM 644 C CA . PHE A 1 79 ? -9.942 3.547 3.306 1.00 96.88 79 PHE A CA 1
ATOM 645 C C . PHE A 1 79 ? -9.967 5.002 3.789 1.00 96.88 79 PHE A C 1
ATOM 647 O O . PHE A 1 79 ? -9.997 5.237 4.998 1.00 96.88 79 PHE A O 1
ATOM 654 N N . GLY A 1 80 ? -9.986 5.981 2.878 1.00 94.00 80 GLY A N 1
ATOM 655 C CA . GLY A 1 80 ? -9.850 7.390 3.234 1.00 94.00 80 GLY A CA 1
ATOM 656 C C . GLY A 1 80 ? -8.547 7.624 3.998 1.00 94.00 80 GLY A C 1
ATOM 657 O O . GLY A 1 80 ? -7.508 7.076 3.646 1.00 94.00 80 GLY A O 1
ATOM 658 N N . GLY A 1 81 ? -8.616 8.380 5.093 1.00 93.44 81 GLY A N 1
ATOM 659 C CA . GLY A 1 81 ? -7.462 8.666 5.955 1.00 93.44 81 GLY A CA 1
ATOM 660 C C . GLY A 1 81 ? -7.088 7.569 6.959 1.00 93.44 81 GLY A C 1
ATOM 661 O O . GLY A 1 81 ? -6.195 7.791 7.768 1.00 93.44 81 GLY A O 1
ATOM 662 N N . LYS A 1 82 ? -7.754 6.405 6.941 1.00 96.56 82 LYS A N 1
ATOM 663 C CA . LYS A 1 82 ? -7.557 5.338 7.946 1.00 96.56 82 LYS A CA 1
ATOM 664 C C . LYS A 1 82 ? -6.339 4.449 7.701 1.00 96.56 82 LYS A C 1
ATOM 666 O O . LYS A 1 82 ? -6.036 3.565 8.505 1.00 96.56 82 LYS A O 1
ATOM 671 N N . VAL A 1 83 ? -5.679 4.636 6.560 1.00 97.06 83 VAL A N 1
ATOM 672 C CA . VAL A 1 83 ? -4.424 3.970 6.222 1.00 97.06 83 VAL A CA 1
ATOM 673 C C . VAL A 1 83 ? -3.411 5.026 5.816 1.00 97.06 83 VAL A C 1
ATOM 675 O O . VAL A 1 83 ? -3.559 5.660 4.776 1.00 97.06 83 VAL A O 1
ATOM 678 N N . LEU A 1 84 ? -2.367 5.190 6.622 1.00 94.50 84 LEU A N 1
ATOM 679 C CA . LEU A 1 84 ? -1.247 6.073 6.310 1.00 94.50 84 LEU A CA 1
ATOM 680 C C . LEU A 1 84 ? -0.109 5.268 5.695 1.00 94.50 84 LEU A C 1
ATOM 682 O O . LEU A 1 84 ? 0.230 4.194 6.194 1.00 94.50 84 LEU A O 1
ATOM 686 N N . LEU A 1 85 ? 0.496 5.807 4.640 1.00 94.25 85 LEU A N 1
ATOM 687 C CA . LEU A 1 85 ? 1.592 5.194 3.898 1.00 94.25 85 LEU A CA 1
ATOM 688 C C . LEU A 1 85 ? 2.883 5.993 4.098 1.00 94.25 85 LEU A C 1
ATOM 690 O O . LEU A 1 85 ? 2.888 7.215 3.981 1.00 94.25 85 LEU A O 1
ATOM 694 N N . PHE A 1 86 ? 3.987 5.286 4.336 1.00 92.19 86 PHE A N 1
ATOM 695 C CA . PHE A 1 86 ? 5.334 5.852 4.410 1.00 92.19 86 PHE A CA 1
ATOM 696 C C . PHE A 1 86 ? 6.308 4.987 3.620 1.00 92.19 86 PHE A C 1
ATOM 698 O O . PHE A 1 86 ? 6.189 3.764 3.608 1.00 92.19 86 PHE A O 1
ATOM 705 N N . VAL A 1 87 ? 7.296 5.609 2.988 1.00 92.69 87 VAL A N 1
ATOM 706 C CA . VAL A 1 87 ? 8.299 4.909 2.179 1.00 92.69 87 VAL A CA 1
ATOM 707 C C . VAL A 1 87 ? 9.673 5.165 2.764 1.00 92.69 87 VAL A C 1
ATOM 709 O O . VAL A 1 87 ? 9.984 6.265 3.217 1.00 92.69 87 VAL A O 1
ATOM 712 N N . SER A 1 88 ? 10.504 4.133 2.786 1.00 90.31 88 SER A N 1
ATOM 713 C CA . SER A 1 88 ? 11.902 4.234 3.179 1.00 90.31 88 SER A CA 1
ATOM 714 C C . SER A 1 88 ? 12.762 3.390 2.252 1.00 90.31 88 SER A C 1
ATOM 716 O O . SER A 1 88 ? 12.427 2.247 1.932 1.00 90.31 88 SER A O 1
ATOM 718 N N . GLU A 1 89 ? 13.891 3.952 1.836 1.00 85.44 89 GLU A N 1
ATOM 719 C CA . GLU A 1 89 ? 14.891 3.251 1.041 1.00 85.44 89 GLU A CA 1
ATOM 720 C C . GLU A 1 89 ? 16.011 2.761 1.952 1.00 85.44 89 GLU A C 1
ATOM 722 O O . GLU A 1 89 ? 16.677 3.548 2.624 1.00 85.44 89 GLU A O 1
ATOM 727 N N . LEU A 1 90 ? 16.237 1.449 1.964 1.00 81.19 90 LEU A N 1
ATOM 728 C CA . LEU A 1 90 ? 17.389 0.856 2.625 1.00 81.19 90 LEU A CA 1
ATOM 729 C C . LEU A 1 90 ? 18.482 0.646 1.575 1.00 81.19 90 LEU A C 1
ATOM 731 O O . LEU A 1 90 ? 18.389 -0.266 0.739 1.00 81.19 90 LEU A O 1
ATOM 735 N N . LYS A 1 91 ? 19.493 1.518 1.607 1.00 72.12 91 LYS A N 1
ATOM 736 C CA . LYS A 1 91 ? 20.720 1.390 0.815 1.00 72.12 91 LYS A CA 1
ATOM 737 C C . LYS A 1 91 ? 21.789 0.734 1.680 1.00 72.12 91 LYS A C 1
ATOM 739 O O . LYS A 1 91 ? 22.054 1.185 2.791 1.00 72.12 91 LYS A O 1
ATOM 744 N N . GLU A 1 92 ? 22.372 -0.349 1.182 1.00 61.31 92 GLU A N 1
ATOM 745 C CA . GLU A 1 92 ? 23.546 -0.949 1.809 1.00 61.31 92 GLU A CA 1
ATOM 746 C C . GLU A 1 92 ? 24.723 0.016 1.627 1.00 61.31 92 GLU A C 1
ATOM 748 O O . GLU A 1 92 ? 25.105 0.330 0.500 1.00 61.31 92 GLU A O 1
ATOM 753 N N . VAL A 1 93 ? 25.280 0.514 2.730 1.00 58.66 93 VAL A N 1
ATOM 754 C CA . VAL A 1 93 ? 26.554 1.233 2.707 1.00 58.66 93 VAL A CA 1
ATOM 755 C C . VAL A 1 93 ? 27.633 0.194 2.973 1.00 58.66 93 VAL A C 1
ATOM 757 O O . VAL A 1 93 ? 27.733 -0.318 4.087 1.00 58.66 93 VAL A O 1
ATOM 760 N N . ARG A 1 94 ? 28.416 -0.150 1.947 1.00 50.34 94 ARG A N 1
ATOM 761 C CA . ARG A 1 94 ? 29.640 -0.931 2.151 1.00 50.34 94 ARG A CA 1
ATOM 762 C C . ARG A 1 94 ? 30.672 -0.008 2.799 1.00 50.34 94 ARG A C 1
ATOM 764 O O . ARG A 1 94 ? 31.029 1.004 2.197 1.00 50.34 94 ARG A O 1
ATOM 771 N N . LEU A 1 95 ? 31.059 -0.331 4.031 1.00 44.62 95 LEU A N 1
ATOM 772 C CA . LEU A 1 95 ? 32.150 0.311 4.770 1.00 44.62 95 LEU A CA 1
ATOM 773 C C . LEU A 1 95 ? 33.486 -0.349 4.426 1.00 44.62 95 LEU A C 1
ATOM 775 O O . LEU A 1 95 ? 33.488 -1.589 4.244 1.00 44.62 95 LEU A O 1
#